Protein AF-A0A811Q0N4-F1 (afdb_monomer)

Secondary structure (DSSP, 8-state):
---------PPP-S--------SS-EEEEEE-TTSS-EEEEETTSEEEEEETTTTEEEEEEE-SSSS--EEEEEE-TTSSEEEEEETTSEEEEEETTT--EEEEEE--SS-EEEEEE-SSSS-EEEEETTS-EEEE-

Foldseek 3Di:
DDDPPDDDPDDDDDDPDDQDDAPADWQDKDAAPVNQWMWIFGPSQKIWIARPVVSDTDDIAHDPDDDWGFNEWDAALVNQWIWTWTQCQKIWIAGNPPRDTPDMDRRDNGGWNYKDHDNHDRKIWIDGPNGDIDIGD

Mean predicted aligned error: 6.05 Å

Nearest PDB structures (foldseek):
  8id8-assembly1_B  TM=9.511E-01  e=8.818E-08  Homo sapiens
  8sgl-assembly1_N  TM=9.477E-01  e=1.225E-07  Homo sapiens
  8gei-assembly1_B  TM=9.456E-01  e=1.898E-07  Homo sapiens
  8wca-assembly1_B  TM=9.442E-01  e=3.661E-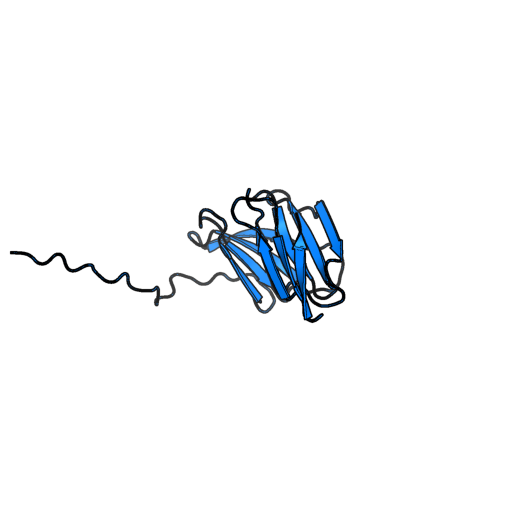07  Homo sapiens
  8itf-assembly1_B  TM=9.413E-01  e=5.086E-07  Homo sapiens

Radius of gyration: 17.21 Å; Cα contacts (8 Å, |Δi|>4): 320; chains: 1; bounding box: 32×48×51 Å

Solvent-accessible surface area (backbone atoms only — not comparable to full-atom values): 7944 Å² total; per-residue (Å²): 140,77,85,84,72,78,76,76,82,79,75,92,85,71,86,90,78,85,83,84,81,71,87,36,60,74,58,35,75,35,65,45,97,85,61,65,33,32,42,35,18,12,63,61,40,36,35,40,35,29,28,74,90,80,59,43,80,72,48,73,39,65,68,92,64,86,88,50,38,27,41,20,48,44,52,43,56,80,62,57,30,38,37,39,24,19,48,75,5,32,39,39,31,24,37,58,87,84,36,50,77,78,48,70,50,77,78,45,92,26,30,26,56,42,56,47,54,35,72,86,46,85,33,36,40,40,32,32,78,70,77,47,75,49,80,47,112

Organism: NCBI:txid422564

Sequence (137 aa):
MTSSGTAAQQLPRTEARSLSGHEGAVLAVRFNRDGNYCLSCGKDRTLLLWNPHTGAHVKTYKSHARESFKMDSCLTNDDAFVVGGSEDGYIFFWELVDAPVVARFRAHSSVVTSISYHPTKACMLTSSVDGSIRVWT

Structure (mmCIF, N/CA/C/O backbone):
data_AF-A0A811Q0N4-F1
#
_entry.id   AF-A0A811Q0N4-F1
#
loop_
_atom_site.group_PDB
_atom_site.id
_atom_site.type_symbol
_atom_site.label_atom_id
_atom_site.label_alt_id
_atom_site.label_comp_id
_atom_site.label_asym_id
_atom_site.label_entity_id
_atom_site.label_seq_id
_atom_site.pdbx_PDB_ins_code
_atom_site.Cartn_x
_atom_site.Cartn_y
_atom_site.Cartn_z
_atom_site.occupancy
_atom_site.B_iso_or_equiv
_atom_site.auth_seq_id
_atom_site.auth_comp_id
_atom_site.auth_asym_id
_atom_site.auth_atom_id
_atom_site.pdbx_PDB_model_num
ATOM 1 N N . MET A 1 1 ? -14.919 35.498 35.722 1.00 43.72 1 MET A N 1
ATOM 2 C CA . MET A 1 1 ? -15.362 34.085 35.732 1.00 43.72 1 MET A CA 1
ATOM 3 C C . MET A 1 1 ? -15.759 33.765 34.301 1.00 43.72 1 MET A C 1
ATOM 5 O O . MET A 1 1 ? -16.611 34.468 33.795 1.00 43.72 1 MET A O 1
ATOM 9 N N . THR A 1 2 ? -15.147 32.886 33.523 1.00 42.97 2 THR A N 1
ATOM 10 C CA . THR A 1 2 ? -14.106 31.866 33.696 1.00 42.97 2 THR A CA 1
ATOM 11 C C . THR A 1 2 ? -13.369 31.791 32.358 1.00 42.97 2 THR A C 1
ATOM 13 O O . THR A 1 2 ? -13.999 31.818 31.305 1.00 42.97 2 THR A O 1
ATOM 16 N N . SER A 1 3 ? -12.043 31.731 32.407 1.00 45.34 3 SER A N 1
ATOM 17 C CA . SER A 1 3 ? -11.160 31.560 31.256 1.00 45.34 3 SER A CA 1
ATOM 18 C C . SER A 1 3 ? -11.424 30.219 30.570 1.00 45.34 3 SER A C 1
ATOM 20 O O . SER A 1 3 ? -11.129 29.167 31.140 1.00 45.34 3 SER A O 1
ATOM 22 N N . SER A 1 4 ? -11.949 30.248 29.346 1.00 52.31 4 SER A N 1
ATOM 23 C CA . SER A 1 4 ? -11.986 29.095 28.446 1.00 52.31 4 SER A CA 1
ATOM 24 C C . SER A 1 4 ? -10.569 28.826 27.932 1.00 52.31 4 SER A C 1
ATOM 26 O O . SER A 1 4 ? -10.178 29.287 26.861 1.00 52.31 4 SER A O 1
ATOM 28 N N . GLY A 1 5 ? -9.769 28.142 28.748 1.00 52.25 5 GLY A N 1
ATOM 29 C CA . GLY A 1 5 ? -8.480 27.612 28.327 1.00 52.25 5 GLY A CA 1
ATOM 30 C C . GLY A 1 5 ? -8.709 26.495 27.319 1.00 52.25 5 GLY A C 1
ATOM 31 O O . GLY A 1 5 ? -9.250 25.446 27.662 1.00 52.25 5 GLY A O 1
ATOM 32 N N . THR A 1 6 ? -8.321 26.727 26.071 1.00 59.50 6 THR A N 1
ATOM 33 C CA . THR A 1 6 ? -8.234 25.711 25.025 1.00 59.50 6 THR A CA 1
ATOM 34 C C . THR A 1 6 ? -7.269 24.634 25.513 1.00 59.50 6 THR A C 1
ATOM 36 O O . THR A 1 6 ? -6.061 24.863 25.578 1.00 59.50 6 THR A O 1
ATOM 39 N N . ALA A 1 7 ? -7.785 23.476 25.927 1.00 62.16 7 ALA A N 1
ATOM 40 C CA . ALA A 1 7 ? -6.939 22.340 26.259 1.00 62.16 7 ALA A CA 1
ATOM 41 C C . ALA A 1 7 ? -6.131 21.984 25.005 1.00 62.16 7 ALA A C 1
ATOM 43 O O . ALA A 1 7 ? -6.705 21.627 23.975 1.00 62.16 7 ALA A O 1
ATOM 44 N N . ALA A 1 8 ? -4.808 22.141 25.069 1.00 71.00 8 ALA A N 1
ATOM 45 C CA . ALA A 1 8 ? -3.928 21.712 23.996 1.00 71.00 8 ALA A CA 1
ATOM 46 C C . ALA A 1 8 ? -4.157 20.213 23.776 1.00 71.00 8 ALA A C 1
ATOM 48 O O . ALA A 1 8 ? -3.981 19.414 24.699 1.00 71.00 8 ALA A O 1
ATOM 49 N N . GLN A 1 9 ? -4.596 19.843 22.574 1.00 74.56 9 GLN A N 1
ATOM 50 C CA . GLN A 1 9 ? -4.824 18.453 22.212 1.00 74.56 9 GLN A CA 1
ATOM 51 C C . GLN A 1 9 ? -3.515 17.679 22.413 1.00 74.56 9 GLN A C 1
ATOM 53 O O . GLN A 1 9 ? -2.503 17.960 21.769 1.00 74.56 9 GLN A O 1
ATOM 58 N N . GLN A 1 10 ? -3.511 16.747 23.364 1.00 81.56 10 GLN A N 1
ATOM 59 C CA . GLN A 1 10 ? -2.336 15.933 23.648 1.00 81.56 10 GLN A CA 1
ATOM 60 C C . GLN A 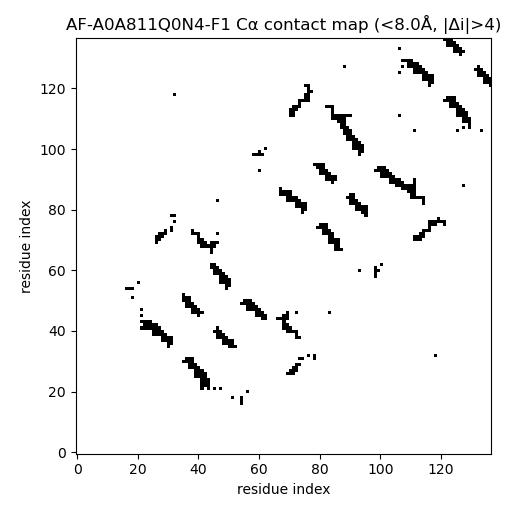1 10 ? -2.072 14.980 22.479 1.00 81.56 10 GLN A C 1
ATOM 62 O O . GLN A 1 10 ? -2.970 14.278 22.019 1.00 81.56 10 GLN A O 1
ATOM 67 N N . LEU A 1 11 ? -0.822 14.953 22.012 1.00 91.00 11 LEU A N 1
ATOM 68 C CA . LEU A 1 11 ? -0.366 13.990 21.011 1.00 91.00 11 LEU A CA 1
ATOM 69 C C . LEU A 1 11 ? -0.371 12.571 21.607 1.00 91.00 11 LEU A C 1
ATOM 71 O O . LEU A 1 11 ? -0.046 12.420 22.790 1.00 91.00 11 LEU A O 1
ATOM 75 N N . PRO A 1 12 ? -0.685 11.531 20.813 1.00 89.50 12 PRO A N 1
ATOM 76 C CA . PRO A 1 12 ? -0.662 10.157 21.297 1.00 89.50 12 PRO A CA 1
ATOM 77 C C . PRO A 1 12 ? 0.760 9.768 21.733 1.00 89.50 12 PRO A C 1
ATOM 79 O O . PRO A 1 12 ? 1.720 9.957 20.988 1.00 89.50 12 PRO A O 1
ATOM 82 N N . ARG A 1 13 ? 0.898 9.250 22.960 1.00 92.75 13 ARG A N 1
ATOM 83 C CA . ARG A 1 13 ? 2.180 8.798 23.547 1.00 92.75 13 ARG A CA 1
ATOM 84 C C . ARG A 1 13 ? 2.107 7.423 24.212 1.00 92.75 13 ARG A C 1
ATOM 86 O O . ARG A 1 13 ? 3.123 6.928 24.686 1.00 92.75 13 ARG A O 1
ATOM 93 N N . THR A 1 14 ? 0.920 6.825 24.247 1.00 94.12 14 THR A N 1
ATOM 94 C CA . THR A 1 14 ? 0.678 5.518 24.859 1.00 94.12 14 THR A CA 1
ATOM 95 C C . THR A 1 14 ? 0.354 4.516 23.765 1.00 94.12 14 THR A C 1
ATOM 97 O O . THR A 1 14 ? -0.479 4.792 22.900 1.00 94.12 14 THR A O 1
ATOM 100 N N . GLU A 1 15 ? 1.000 3.355 23.804 1.00 93.75 15 GLU A N 1
ATOM 101 C CA . GLU A 1 15 ? 0.657 2.239 22.930 1.00 93.75 15 GLU A CA 1
ATOM 102 C C . GLU A 1 15 ? -0.700 1.660 23.347 1.00 93.75 15 GLU A C 1
ATOM 104 O O . GLU A 1 15 ? -0.878 1.232 24.485 1.00 93.75 15 GLU A O 1
ATOM 109 N N . ALA A 1 16 ? -1.662 1.649 22.423 1.00 93.31 16 ALA A N 1
ATOM 110 C CA . ALA A 1 16 ? -2.936 0.965 22.634 1.00 93.31 16 ALA A CA 1
ATOM 111 C C . ALA A 1 16 ? -2.859 -0.517 22.239 1.00 93.31 16 ALA A C 1
ATOM 113 O O . ALA A 1 16 ? -3.519 -1.354 22.854 1.00 93.31 16 ALA A O 1
ATOM 114 N N . ARG A 1 17 ? -2.084 -0.839 21.191 1.00 93.75 17 ARG A N 1
ATOM 115 C CA . ARG A 1 17 ? -1.878 -2.205 20.704 1.00 93.75 17 ARG A CA 1
ATOM 116 C C . ARG A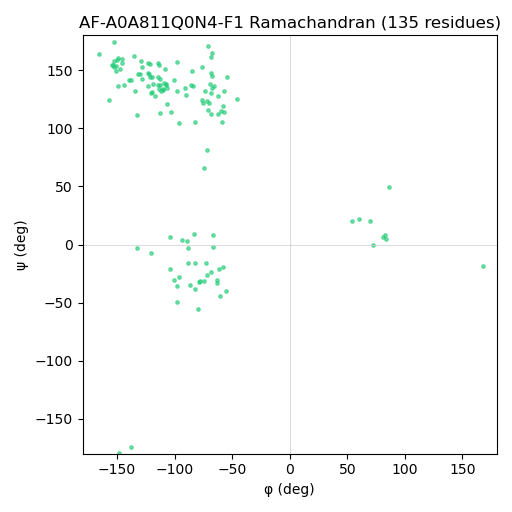 1 17 ? -0.693 -2.321 19.746 1.00 93.75 17 ARG A C 1
ATOM 118 O O . ARG A 1 17 ? -0.339 -1.346 19.085 1.00 93.75 17 ARG A O 1
ATOM 125 N N . SER A 1 18 ? -0.267 -3.564 19.537 1.00 95.25 18 SER A N 1
ATOM 126 C CA . SER A 1 18 ? 0.640 -3.976 18.466 1.00 95.25 18 SER A CA 1
ATOM 127 C C . SER A 1 18 ? -0.076 -4.882 17.452 1.00 95.25 18 SER A C 1
ATOM 129 O O . SER A 1 18 ? -0.853 -5.759 17.835 1.00 95.25 18 SER A O 1
ATOM 131 N N . LEU A 1 19 ? 0.161 -4.657 16.154 1.00 96.62 19 LEU A N 1
ATOM 132 C CA . LEU A 1 19 ? -0.353 -5.480 15.050 1.00 96.62 19 LEU A CA 1
ATOM 133 C C . LEU A 1 19 ? 0.782 -6.368 14.529 1.00 96.62 19 LEU A C 1
ATOM 135 O O . LEU A 1 19 ? 1.767 -5.863 13.995 1.00 96.62 19 LEU A O 1
ATOM 139 N N . SER A 1 20 ? 0.652 -7.683 14.698 1.00 94.75 20 SER A N 1
ATOM 140 C CA . SER A 1 20 ? 1.678 -8.665 14.320 1.00 94.75 20 SER A CA 1
ATOM 141 C C . SER A 1 20 ? 1.186 -9.543 13.172 1.00 94.75 20 SER A C 1
ATOM 143 O O . SER A 1 20 ? 0.070 -10.052 13.227 1.00 94.75 20 SER A O 1
ATOM 145 N N . GLY A 1 21 ? 2.018 -9.744 12.148 1.00 93.44 21 GLY A N 1
ATOM 146 C CA . GLY A 1 21 ? 1.703 -10.649 11.033 1.00 93.44 21 GLY A CA 1
ATOM 147 C C . GLY A 1 21 ? 2.628 -10.541 9.822 1.00 93.44 21 GLY A C 1
ATOM 148 O O . GLY A 1 21 ? 2.691 -11.479 9.037 1.00 93.44 21 GLY A O 1
ATOM 149 N N . HIS A 1 22 ? 3.382 -9.447 9.684 1.00 94.25 22 HIS A N 1
ATOM 150 C CA . HIS A 1 22 ? 4.473 -9.394 8.713 1.00 94.25 22 HIS A CA 1
ATOM 151 C C . HIS A 1 22 ? 5.627 -10.325 9.125 1.00 94.25 22 HIS A C 1
ATOM 153 O O . HIS A 1 22 ? 6.023 -10.350 10.290 1.00 94.25 22 HIS A O 1
ATOM 159 N N . GLU A 1 23 ? 6.208 -11.039 8.161 1.00 92.25 23 GLU A N 1
ATOM 160 C CA . GLU A 1 23 ? 7.382 -11.916 8.355 1.00 92.25 23 GLU A CA 1
ATOM 161 C C . GLU A 1 23 ? 8.717 -11.169 8.154 1.00 92.25 23 GLU A C 1
ATOM 163 O O . GLU A 1 23 ? 9.799 -11.752 8.209 1.00 92.25 23 GLU A O 1
ATOM 168 N N . GLY A 1 24 ? 8.658 -9.859 7.911 1.00 90.62 24 GLY A N 1
ATOM 169 C CA . GLY A 1 24 ? 9.814 -8.991 7.718 1.00 90.62 24 GLY A CA 1
ATOM 170 C C . GLY A 1 24 ? 9.552 -7.570 8.210 1.00 90.62 24 GLY A C 1
ATOM 171 O O . GLY A 1 24 ? 8.472 -7.252 8.700 1.00 90.62 24 GLY A O 1
ATOM 172 N N . ALA A 1 25 ? 10.552 -6.696 8.069 1.00 92.25 25 ALA A N 1
ATOM 173 C CA . ALA A 1 25 ? 10.423 -5.300 8.482 1.00 92.25 25 ALA A CA 1
ATOM 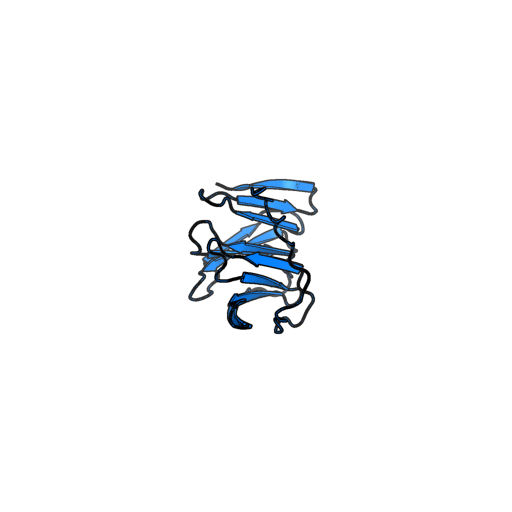174 C C . ALA A 1 25 ? 9.242 -4.611 7.779 1.00 92.25 25 ALA A C 1
ATOM 176 O O . ALA A 1 25 ? 9.125 -4.688 6.553 1.00 92.25 25 ALA A O 1
ATOM 177 N N . VAL A 1 26 ? 8.412 -3.911 8.552 1.00 94.38 26 VAL A N 1
ATOM 178 C CA . VAL A 1 26 ? 7.359 -3.034 8.029 1.00 94.38 26 VAL A CA 1
ATOM 179 C C . VAL A 1 26 ? 8.011 -1.747 7.537 1.00 94.38 26 VAL A C 1
ATOM 181 O O . VAL A 1 26 ? 8.754 -1.105 8.277 1.00 94.38 26 VAL A O 1
ATOM 184 N N . LEU A 1 27 ? 7.777 -1.402 6.275 1.00 92.75 27 LEU A N 1
ATOM 185 C CA . LEU A 1 27 ? 8.439 -0.292 5.589 1.00 92.75 27 LEU A CA 1
ATOM 186 C C . LEU A 1 27 ? 7.582 0.974 5.573 1.00 92.75 27 LEU A C 1
ATOM 188 O O . LEU A 1 27 ? 8.114 2.069 5.736 1.00 92.75 27 LEU A O 1
ATOM 192 N N . ALA A 1 28 ? 6.264 0.828 5.447 1.00 92.75 28 ALA A N 1
ATOM 193 C CA . ALA A 1 28 ? 5.322 1.935 5.532 1.00 92.75 28 ALA A CA 1
ATOM 194 C C . ALA A 1 28 ? 3.966 1.477 6.076 1.00 92.75 28 ALA A C 1
ATOM 196 O O . ALA A 1 28 ? 3.607 0.297 6.010 1.00 92.75 28 ALA A O 1
ATOM 197 N N . VAL A 1 29 ? 3.212 2.446 6.597 1.00 95.31 29 VAL A N 1
ATOM 198 C CA . VAL A 1 29 ? 1.826 2.294 7.049 1.00 95.31 29 VAL A CA 1
ATOM 199 C C . VAL A 1 29 ? 1.000 3.504 6.615 1.00 95.31 29 VAL A C 1
ATOM 201 O O . VAL A 1 29 ? 1.483 4.640 6.663 1.00 95.31 29 VAL A O 1
ATOM 204 N N . ARG A 1 30 ? -0.251 3.277 6.207 1.00 93.81 30 ARG A N 1
ATOM 205 C CA . ARG A 1 30 ? -1.214 4.324 5.827 1.00 93.81 30 ARG A CA 1
ATOM 206 C C . ARG A 1 30 ? -2.598 3.995 6.361 1.00 93.81 30 ARG A C 1
ATOM 208 O O . ARG A 1 30 ? -3.009 2.842 6.323 1.00 93.81 30 ARG A O 1
ATOM 215 N N . PHE A 1 31 ? -3.331 5.005 6.813 1.00 93.62 31 PHE A N 1
ATOM 216 C CA . PHE A 1 31 ? -4.772 4.869 7.013 1.00 93.62 31 PHE A CA 1
ATOM 217 C C . PHE A 1 31 ? -5.499 4.911 5.669 1.00 93.62 31 PHE A C 1
ATOM 219 O O . PHE A 1 31 ? -5.019 5.543 4.724 1.00 93.62 31 PHE A O 1
ATOM 226 N N . ASN A 1 32 ? -6.664 4.271 5.603 1.00 90.31 32 ASN A N 1
ATOM 227 C CA . ASN A 1 32 ? -7.638 4.602 4.573 1.00 90.31 32 ASN A CA 1
ATOM 228 C C . ASN A 1 32 ? -8.264 5.976 4.853 1.00 90.31 32 ASN A C 1
ATOM 230 O O . ASN A 1 32 ? -8.056 6.567 5.916 1.00 90.31 32 ASN A O 1
ATOM 234 N N . ARG A 1 33 ? -9.040 6.489 3.899 1.00 86.38 33 ARG A N 1
ATOM 235 C CA . ARG A 1 33 ? -9.607 7.842 3.964 1.00 86.38 33 ARG A CA 1
ATOM 236 C C . ARG A 1 33 ? -10.425 8.106 5.231 1.00 86.38 33 ARG A C 1
ATOM 238 O O . ARG A 1 33 ? -10.306 9.181 5.814 1.00 86.38 33 ARG A O 1
ATOM 245 N N . ASP A 1 34 ? -11.202 7.118 5.661 1.00 88.62 34 ASP A N 1
ATOM 246 C CA . ASP A 1 34 ? -12.077 7.232 6.833 1.00 88.62 34 ASP A CA 1
ATOM 247 C C . ASP A 1 34 ? -11.382 6.848 8.151 1.00 88.62 34 ASP A C 1
ATOM 249 O O . ASP A 1 34 ? -11.990 6.907 9.217 1.00 88.62 34 ASP A O 1
ATOM 253 N N . GLY A 1 35 ? -10.119 6.414 8.100 1.00 90.00 35 GLY A N 1
ATOM 254 C CA . GLY A 1 35 ? -9.346 5.986 9.269 1.00 90.00 35 GLY A CA 1
ATOM 255 C C . GLY A 1 35 ? -9.768 4.642 9.876 1.00 90.00 35 GLY A C 1
ATOM 256 O O . GLY A 1 35 ? -9.158 4.192 10.844 1.00 90.00 35 GLY A O 1
ATOM 257 N N . ASN A 1 36 ? -10.780 3.975 9.316 1.00 93.19 36 ASN A N 1
ATOM 258 C CA . ASN A 1 36 ? -11.320 2.704 9.810 1.00 93.19 36 ASN A CA 1
ATOM 259 C C . ASN A 1 36 ? -10.398 1.505 9.574 1.00 93.19 36 ASN A C 1
ATOM 261 O O . ASN A 1 36 ? -10.452 0.532 10.332 1.00 93.19 36 ASN A O 1
ATOM 265 N N . TYR A 1 37 ? -9.552 1.587 8.550 1.00 94.88 37 TYR A N 1
ATOM 266 C CA . TYR A 1 37 ? -8.584 0.564 8.183 1.00 94.88 37 TYR A CA 1
ATOM 267 C C . TYR A 1 37 ? -7.195 1.171 8.021 1.00 94.88 37 TYR A C 1
ATOM 269 O O . TYR A 1 37 ? -7.040 2.364 7.751 1.00 94.88 37 TYR A O 1
ATOM 277 N N . CYS A 1 38 ? -6.170 0.334 8.144 1.00 95.19 38 CYS A N 1
ATOM 278 C CA . CYS A 1 38 ? -4.820 0.702 7.752 1.00 95.19 38 CYS A CA 1
ATOM 279 C C . CYS A 1 38 ? -4.181 -0.362 6.862 1.00 95.19 38 CYS A C 1
ATOM 281 O O . CYS A 1 38 ? -4.436 -1.558 6.999 1.00 95.19 38 CYS A O 1
ATOM 283 N N . LEU A 1 39 ? -3.353 0.102 5.936 1.00 95.81 39 LEU A N 1
ATOM 284 C CA . LEU A 1 39 ? -2.548 -0.706 5.039 1.00 95.81 39 LEU A CA 1
ATOM 285 C C . LEU A 1 39 ? -1.091 -0.633 5.494 1.00 95.81 39 LEU A C 1
ATOM 287 O O . LEU A 1 39 ? -0.588 0.454 5.785 1.00 95.81 39 LEU A O 1
ATOM 291 N N . SER A 1 40 ? -0.412 -1.773 5.539 1.00 95.19 40 SER A N 1
ATOM 292 C CA . SER A 1 40 ? 1.023 -1.863 5.802 1.00 95.19 40 SER A CA 1
ATOM 293 C C . SER A 1 40 ? 1.740 -2.585 4.668 1.00 95.19 40 SER A C 1
ATOM 295 O O . SER A 1 40 ? 1.179 -3.500 4.063 1.00 95.19 40 SER A O 1
ATOM 297 N N . CYS A 1 41 ? 2.987 -2.199 4.393 1.00 92.94 41 CYS A N 1
ATOM 298 C CA . CYS A 1 41 ? 3.848 -2.878 3.425 1.00 92.94 41 CYS A CA 1
ATOM 299 C C . CYS A 1 41 ? 5.112 -3.427 4.089 1.00 92.94 41 CYS A C 1
ATOM 301 O O . CYS A 1 41 ? 5.715 -2.766 4.937 1.00 92.94 41 CYS A O 1
ATOM 303 N N . GLY A 1 42 ? 5.512 -4.644 3.712 1.00 89.75 42 GLY A N 1
ATOM 304 C CA . GLY A 1 42 ? 6.603 -5.363 4.367 1.00 89.75 42 GLY A CA 1
ATOM 305 C C . GLY A 1 42 ? 7.746 -5.785 3.444 1.00 89.75 42 GLY A C 1
ATOM 306 O O . GLY A 1 42 ? 7.573 -6.054 2.249 1.00 89.75 42 GLY A O 1
ATOM 307 N N . LYS A 1 43 ? 8.926 -5.977 4.049 1.00 88.38 43 LYS A N 1
ATOM 308 C CA . LYS A 1 43 ? 10.044 -6.761 3.489 1.00 88.38 43 LYS A CA 1
ATOM 309 C C . LYS A 1 43 ? 9.733 -8.259 3.369 1.00 88.38 43 LYS A C 1
ATOM 311 O O . LYS A 1 43 ? 10.611 -9.035 3.038 1.00 88.38 43 LYS A O 1
ATOM 316 N N . ASP A 1 44 ? 8.507 -8.698 3.606 1.00 88.44 44 ASP A N 1
ATOM 317 C CA . ASP A 1 44 ? 8.040 -10.045 3.259 1.00 88.44 44 ASP A CA 1
ATOM 318 C C . ASP A 1 44 ? 7.362 -10.097 1.875 1.00 88.44 44 ASP A C 1
ATOM 320 O O . ASP A 1 44 ? 6.910 -11.157 1.437 1.00 88.44 44 ASP A O 1
ATOM 324 N N . ARG A 1 45 ? 7.360 -8.967 1.146 1.00 87.50 45 ARG A N 1
ATOM 325 C CA . ARG A 1 45 ? 6.744 -8.785 -0.186 1.00 87.50 45 ARG A CA 1
ATOM 326 C C . ARG A 1 45 ? 5.218 -8.818 -0.154 1.00 87.50 45 ARG A C 1
ATOM 328 O O . ARG A 1 45 ? 4.593 -9.051 -1.190 1.00 87.50 45 ARG A O 1
ATOM 335 N N . THR A 1 46 ? 4.621 -8.584 1.007 1.00 91.12 46 THR A N 1
ATOM 336 C CA . THR A 1 46 ? 3.170 -8.520 1.157 1.00 91.12 46 THR A CA 1
ATOM 337 C C . THR A 1 46 ? 2.713 -7.118 1.530 1.00 91.12 46 THR A C 1
ATOM 339 O O . THR A 1 46 ? 3.460 -6.326 2.114 1.00 91.12 46 THR A O 1
ATOM 342 N N . LEU A 1 47 ? 1.466 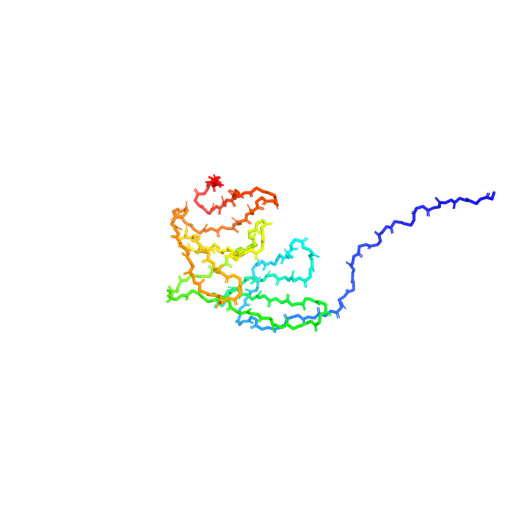-6.822 1.174 1.00 94.44 47 LEU A N 1
ATOM 343 C CA . LEU A 1 47 ? 0.701 -5.742 1.784 1.00 94.44 47 LEU A CA 1
ATOM 344 C C . LEU A 1 47 ? -0.365 -6.374 2.674 1.00 94.44 47 LEU A C 1
ATOM 346 O O . LEU A 1 47 ? -1.005 -7.347 2.265 1.00 94.44 47 LEU A O 1
ATOM 350 N N . LEU A 1 48 ? -0.568 -5.834 3.869 1.00 95.81 48 LEU A N 1
ATOM 351 C CA . LEU A 1 48 ? -1.575 -6.317 4.809 1.00 95.81 48 LEU A CA 1
ATOM 352 C C . LEU A 1 48 ? -2.569 -5.197 5.111 1.00 95.81 48 LEU A C 1
ATOM 354 O O . LEU A 1 48 ? -2.173 -4.068 5.389 1.00 95.81 48 LEU A O 1
ATOM 358 N N . LEU A 1 49 ? -3.861 -5.516 5.029 1.00 96.94 49 LEU A N 1
ATOM 359 C CA . LEU A 1 49 ? -4.953 -4.642 5.453 1.00 96.94 49 LEU A CA 1
ATOM 360 C C . LEU A 1 49 ? -5.394 -5.047 6.854 1.00 96.94 49 LEU A C 1
ATOM 362 O O . LEU A 1 49 ? -5.662 -6.224 7.108 1.00 96.94 49 LEU A O 1
ATOM 366 N N . TRP A 1 50 ? -5.533 -4.065 7.732 1.00 97.31 50 TRP A N 1
ATOM 367 C CA . TRP A 1 50 ? -5.896 -4.253 9.128 1.00 97.31 50 TRP A CA 1
ATOM 368 C C . TRP A 1 50 ? -7.066 -3.370 9.509 1.00 97.31 50 TRP A C 1
ATOM 370 O O . TRP A 1 50 ? -7.224 -2.263 8.995 1.00 97.31 50 TRP A O 1
ATOM 380 N N . ASN A 1 51 ? -7.820 -3.818 10.502 1.00 96.38 51 ASN A N 1
ATOM 381 C CA . ASN A 1 51 ? -8.654 -2.940 11.302 1.00 96.38 51 ASN A CA 1
ATOM 382 C C . ASN A 1 51 ? -7.871 -2.576 12.584 1.00 96.38 51 ASN A C 1
ATOM 384 O O . ASN A 1 51 ? -7.760 -3.415 13.483 1.00 96.38 51 ASN A O 1
ATOM 388 N N . PRO A 1 52 ? -7.320 -1.353 12.709 1.00 95.19 52 PRO A N 1
ATOM 389 C CA . PRO A 1 52 ? -6.491 -0.972 13.856 1.00 95.19 52 PRO A CA 1
ATOM 390 C C . PRO A 1 52 ? -7.287 -0.877 15.170 1.00 95.19 52 PRO A C 1
ATOM 392 O O . PRO A 1 52 ? -6.731 -1.068 16.252 1.00 95.19 52 PRO A O 1
ATOM 395 N N . HIS A 1 53 ? -8.601 -0.655 15.102 1.00 93.44 53 HIS A N 1
ATOM 396 C CA . HIS A 1 53 ? -9.480 -0.546 16.272 1.00 93.44 53 HIS A CA 1
ATOM 397 C C . HIS A 1 53 ? -9.764 -1.896 16.935 1.00 93.44 53 HIS A C 1
ATOM 399 O O . HIS A 1 53 ? -9.896 -1.982 18.155 1.00 93.44 53 HIS A O 1
ATOM 405 N N . THR A 1 54 ? -9.789 -2.973 16.151 1.00 95.00 54 THR A N 1
ATOM 406 C CA . THR A 1 54 ? -10.009 -4.347 16.639 1.00 95.00 54 THR A CA 1
ATOM 407 C C . THR A 1 54 ? -8.730 -5.175 16.686 1.00 95.00 54 THR A C 1
ATOM 409 O O . THR A 1 54 ? -8.650 -6.122 17.462 1.00 95.00 54 THR A O 1
ATOM 412 N N . GLY A 1 55 ? -7.704 -4.782 15.928 1.00 94.19 55 GLY A N 1
ATOM 413 C CA . GLY A 1 55 ? -6.454 -5.521 15.769 1.00 94.19 55 GLY A CA 1
ATOM 414 C C . GLY A 1 55 ? -6.552 -6.655 14.757 1.00 94.19 55 GLY A C 1
ATOM 415 O O . GLY A 1 55 ? -5.616 -7.439 14.630 1.00 94.19 55 GLY A O 1
ATOM 416 N N . ALA A 1 56 ? -7.682 -6.759 14.057 1.00 95.75 56 ALA A N 1
ATOM 417 C CA . ALA A 1 56 ? -7.927 -7.826 13.111 1.00 95.75 56 ALA A CA 1
ATOM 418 C C . ALA A 1 56 ? -7.114 -7.623 11.830 1.00 95.75 56 ALA A C 1
ATOM 420 O O . ALA A 1 56 ? -7.128 -6.548 11.220 1.00 95.75 56 ALA A O 1
ATOM 421 N N . HIS A 1 57 ? -6.456 -8.695 11.399 1.00 96.44 57 HIS A N 1
ATOM 422 C CA . HIS A 1 57 ? -5.979 -8.839 10.031 1.00 96.44 57 HIS A CA 1
ATOM 423 C C . HIS A 1 57 ? -7.185 -9.082 9.119 1.00 96.44 57 HIS A C 1
ATOM 425 O O . HIS A 1 57 ? -7.958 -10.009 9.345 1.00 96.44 57 HIS A O 1
ATOM 431 N N . VAL A 1 58 ? -7.360 -8.230 8.110 1.00 96.00 58 VAL A N 1
ATOM 432 C CA . VAL A 1 58 ? -8.499 -8.273 7.183 1.00 96.00 58 VAL A CA 1
ATOM 433 C C . VAL A 1 58 ? -8.131 -8.993 5.888 1.00 96.00 58 VAL A C 1
ATOM 435 O O . VAL A 1 58 ? -8.865 -9.866 5.432 1.00 96.00 58 VAL A O 1
ATOM 438 N N . LYS A 1 59 ? -7.004 -8.622 5.267 1.00 95.75 59 LYS A N 1
ATOM 439 C CA . LYS A 1 59 ? -6.615 -9.150 3.951 1.00 95.75 59 LYS A CA 1
ATOM 440 C C . LYS A 1 59 ? -5.104 -9.106 3.742 1.00 95.75 59 LYS A C 1
ATOM 442 O O . LYS A 1 59 ? -4.408 -8.273 4.319 1.00 95.75 59 LYS A O 1
ATOM 447 N N . THR A 1 60 ? -4.601 -9.993 2.888 1.00 94.50 60 THR A N 1
ATOM 448 C CA . THR A 1 60 ? -3.217 -9.994 2.399 1.00 94.50 60 THR A CA 1
ATOM 449 C C . THR A 1 60 ? -3.202 -9.855 0.886 1.00 94.50 60 THR A C 1
ATOM 451 O O . THR A 1 60 ? -3.848 -10.639 0.194 1.00 94.50 60 THR A O 1
ATOM 454 N N . TYR A 1 61 ? -2.395 -8.929 0.377 1.00 93.12 61 TYR A N 1
ATOM 455 C CA . TYR A 1 61 ? -2.131 -8.762 -1.048 1.00 93.12 61 TYR A CA 1
ATOM 456 C C . TYR A 1 61 ? -0.727 -9.274 -1.349 1.00 93.12 61 TYR A C 1
ATOM 458 O O . TYR A 1 61 ? 0.264 -8.808 -0.777 1.00 93.12 61 TYR A O 1
ATOM 466 N N . LYS A 1 62 ? -0.647 -10.262 -2.241 1.00 87.75 62 LYS A N 1
ATOM 467 C CA . LYS A 1 62 ? 0.611 -10.849 -2.715 1.00 87.75 62 LYS A CA 1
ATOM 468 C C . LYS A 1 62 ? 0.777 -10.529 -4.197 1.00 87.75 62 LYS A C 1
ATOM 470 O O . LYS A 1 62 ? -0.198 -10.511 -4.946 1.00 87.75 62 LYS A O 1
ATOM 475 N N . SER A 1 63 ? 2.008 -10.295 -4.644 1.00 71.75 63 SER A N 1
ATOM 476 C CA . SER A 1 63 ? 2.312 -10.313 -6.077 1.00 71.75 63 SER A CA 1
ATOM 477 C C . SER A 1 63 ? 2.618 -11.742 -6.524 1.00 71.75 63 SER A C 1
ATOM 479 O O . SER A 1 63 ? 3.364 -12.456 -5.860 1.00 71.75 63 SER A O 1
ATOM 481 N N . HIS A 1 64 ? 2.087 -12.153 -7.678 1.00 59.66 64 HIS A N 1
ATOM 482 C CA . HIS A 1 64 ? 2.356 -13.476 -8.263 1.00 59.66 64 HIS A CA 1
ATOM 483 C C . HIS A 1 64 ? 3.770 -13.617 -8.854 1.00 59.66 64 HIS A C 1
ATOM 485 O O . HIS A 1 64 ? 4.230 -14.731 -9.091 1.00 59.66 64 HIS A O 1
ATOM 491 N N . ALA A 1 65 ? 4.475 -12.507 -9.086 1.00 52.91 65 ALA A N 1
ATOM 492 C CA . ALA A 1 65 ? 5.856 -12.522 -9.548 1.00 52.91 65 ALA A CA 1
ATOM 493 C C . ALA A 1 65 ? 6.809 -12.539 -8.346 1.00 52.91 65 ALA A C 1
ATOM 495 O O . ALA A 1 65 ? 6.679 -11.724 -7.427 1.00 52.91 65 ALA A O 1
ATOM 496 N N . ARG A 1 66 ? 7.750 -13.488 -8.356 1.00 53.47 66 ARG A N 1
ATOM 497 C CA . ARG A 1 66 ? 8.880 -13.534 -7.427 1.00 53.47 66 ARG A CA 1
ATOM 498 C C . ARG A 1 66 ? 9.649 -12.198 -7.480 1.00 53.47 66 ARG A C 1
ATOM 500 O O . ARG A 1 66 ? 9.784 -11.618 -8.548 1.00 53.47 66 ARG A O 1
ATOM 507 N N . GLU A 1 67 ? 10.160 -11.775 -6.319 1.00 59.59 67 GLU A N 1
ATOM 508 C CA . GLU A 1 67 ? 11.361 -10.922 -6.170 1.00 59.59 67 GLU A CA 1
ATOM 509 C C . GLU A 1 67 ? 11.245 -9.388 -6.237 1.00 59.59 67 GLU A C 1
ATOM 511 O O . GLU A 1 67 ? 12.081 -8.740 -6.850 1.00 59.59 67 GLU A O 1
ATOM 516 N N . SER A 1 68 ? 10.318 -8.755 -5.508 1.00 63.56 68 SER A N 1
ATOM 517 C CA . SER A 1 68 ? 10.553 -7.357 -5.083 1.00 63.56 68 SER A CA 1
ATOM 518 C C . SER A 1 68 ? 9.745 -6.962 -3.849 1.00 63.56 68 SER A C 1
ATOM 520 O O . SER A 1 68 ? 8.510 -7.057 -3.843 1.00 63.56 68 SER A O 1
ATOM 522 N N . PHE A 1 69 ? 10.438 -6.490 -2.810 1.00 66.56 69 PHE A N 1
ATOM 523 C CA . PHE A 1 69 ? 9.818 -5.928 -1.606 1.00 66.56 69 PHE A CA 1
ATOM 524 C C . PHE A 1 69 ? 9.125 -4.595 -1.921 1.00 66.56 69 PHE A C 1
ATOM 526 O O . PHE A 1 69 ? 9.371 -3.992 -2.969 1.00 66.56 69 PHE A O 1
ATOM 533 N N . LYS A 1 70 ? 8.205 -4.166 -1.050 1.00 71.31 70 LYS A N 1
ATOM 534 C CA . LYS A 1 70 ? 7.365 -2.985 -1.286 1.00 71.31 70 LYS A CA 1
ATOM 535 C C . LYS A 1 70 ? 7.719 -1.874 -0.304 1.00 71.31 70 LYS A C 1
ATOM 537 O O . LYS A 1 70 ? 7.518 -2.042 0.895 1.00 71.31 70 LYS A O 1
ATOM 542 N N . MET A 1 71 ? 8.266 -0.770 -0.812 1.00 79.69 71 MET A N 1
ATOM 543 C CA . MET A 1 71 ? 8.765 0.337 0.021 1.00 79.69 71 MET A CA 1
ATOM 544 C C . MET A 1 71 ? 7.656 1.248 0.539 1.00 79.69 71 MET A C 1
ATOM 546 O O . MET A 1 71 ? 7.775 1.780 1.636 1.00 79.69 71 MET A O 1
ATOM 550 N N . ASP A 1 72 ? 6.586 1.409 -0.237 1.00 85.62 72 ASP A N 1
ATOM 551 C CA . ASP A 1 72 ? 5.422 2.201 0.144 1.00 85.62 72 ASP A CA 1
ATOM 552 C C . ASP A 1 72 ? 4.161 1.613 -0.496 1.00 85.62 72 ASP A C 1
ATOM 554 O O . ASP A 1 72 ? 4.221 0.847 -1.472 1.00 85.62 72 ASP A O 1
ATOM 558 N N . SER A 1 73 ? 3.016 1.974 0.070 1.00 89.62 73 SER A N 1
ATOM 559 C CA . SER A 1 73 ? 1.702 1.569 -0.418 1.00 89.62 73 SER A CA 1
ATOM 560 C C . SER A 1 73 ? 0.640 2.585 -0.026 1.00 89.62 73 SER A C 1
ATOM 562 O O . SER A 1 73 ? 0.792 3.293 0.968 1.00 89.62 73 SER A O 1
ATOM 564 N N . CYS A 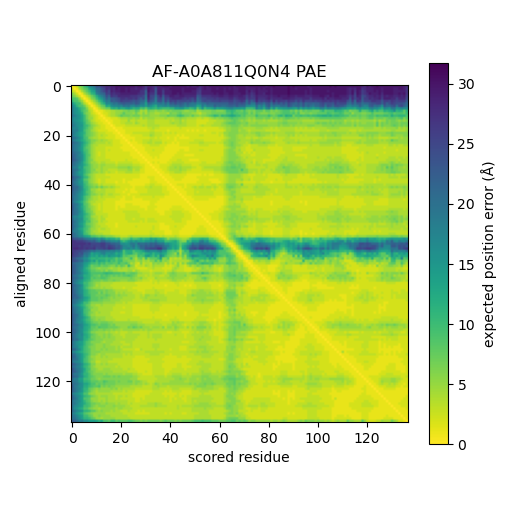1 74 ? -0.444 2.654 -0.789 1.00 90.00 74 CYS A N 1
ATOM 565 C CA . CYS A 1 74 ? -1.590 3.505 -0.484 1.00 90.00 74 CYS A CA 1
ATOM 566 C C . CYS A 1 74 ? -2.877 2.928 -1.083 1.00 90.00 74 CYS A C 1
ATOM 568 O O . CYS A 1 74 ? -2.839 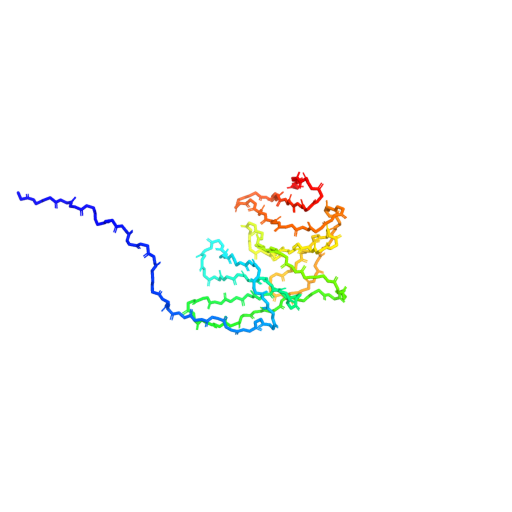1.944 -1.821 1.00 90.00 74 CYS A O 1
ATOM 570 N N . LEU A 1 75 ? -4.012 3.549 -0.770 1.00 91.62 75 LEU A N 1
ATOM 571 C CA . LEU A 1 75 ? -5.290 3.294 -1.435 1.00 91.62 75 LEU A CA 1
ATOM 572 C C . LEU A 1 75 ? -5.555 4.356 -2.506 1.00 91.62 75 LEU A C 1
ATOM 574 O O . LEU A 1 75 ? -4.999 5.457 -2.445 1.00 91.62 75 LEU A O 1
ATOM 578 N N . THR A 1 76 ? -6.389 4.017 -3.486 1.00 91.06 76 THR A N 1
ATOM 579 C CA . THR A 1 76 ? -6.975 4.997 -4.407 1.00 91.06 76 THR A CA 1
ATOM 580 C C . THR A 1 76 ? -7.956 5.915 -3.678 1.00 91.06 76 THR A C 1
ATOM 582 O O . THR A 1 76 ? -8.379 5.648 -2.557 1.00 91.06 76 THR A O 1
ATOM 585 N N . ASN A 1 77 ? -8.316 7.035 -4.304 1.00 87.31 77 ASN A N 1
ATOM 586 C CA . ASN A 1 77 ? -9.197 8.052 -3.716 1.00 87.31 77 ASN A CA 1
ATOM 587 C C . ASN A 1 77 ? -10.611 7.554 -3.368 1.00 87.31 77 ASN A C 1
ATOM 589 O O . ASN A 1 77 ? -11.293 8.192 -2.564 1.00 87.31 77 ASN A O 1
ATOM 593 N N . ASP A 1 78 ? -11.041 6.465 -3.995 1.00 89.00 78 ASP A N 1
ATOM 594 C CA . ASP A 1 78 ? -12.326 5.792 -3.820 1.00 89.00 78 ASP A CA 1
ATOM 595 C C . ASP A 1 78 ? -12.231 4.499 -2.990 1.00 89.00 78 ASP A C 1
ATOM 597 O O . ASP A 1 78 ? -13.220 3.778 -2.884 1.00 89.00 78 ASP A O 1
ATOM 601 N N . ASP A 1 79 ? -11.059 4.193 -2.417 1.00 89.19 79 ASP A N 1
ATOM 602 C CA . ASP A 1 79 ? -10.764 2.943 -1.706 1.00 89.19 79 ASP A CA 1
ATOM 603 C C . ASP A 1 79 ? -11.055 1.667 -2.544 1.00 89.19 79 ASP A C 1
ATOM 605 O O . ASP A 1 79 ? -11.172 0.574 -1.996 1.00 89.19 79 ASP A O 1
ATOM 609 N N . ALA A 1 80 ? -11.131 1.752 -3.879 1.00 91.12 80 ALA A N 1
ATOM 610 C CA . ALA A 1 80 ? -11.388 0.586 -4.733 1.00 91.12 80 ALA A CA 1
ATOM 611 C C . ALA A 1 80 ? -10.142 -0.291 -4.939 1.00 91.12 80 ALA A C 1
ATOM 613 O O . ALA A 1 80 ? -10.245 -1.517 -5.076 1.00 91.12 80 ALA A O 1
ATOM 614 N N . PHE A 1 81 ? -8.954 0.322 -4.940 1.00 95.19 81 PHE A N 1
ATOM 615 C CA . PHE A 1 81 ? -7.702 -0.371 -5.221 1.00 95.19 81 PHE A CA 1
ATOM 616 C C . PHE A 1 81 ? -6.612 -0.066 -4.200 1.00 95.19 81 PHE A C 1
ATOM 618 O O . PHE A 1 81 ? -6.456 1.050 -3.703 1.00 95.19 81 PHE A O 1
ATOM 625 N N . VAL A 1 82 ? -5.786 -1.078 -3.960 1.00 95.44 82 VAL A N 1
ATOM 626 C CA . VAL A 1 82 ? -4.507 -0.967 -3.267 1.00 95.44 82 VAL A CA 1
ATOM 627 C C . VAL A 1 82 ? -3.410 -0.718 -4.291 1.00 95.44 82 VAL A C 1
ATOM 629 O O . VAL A 1 82 ? -3.334 -1.414 -5.301 1.00 95.44 82 VAL A O 1
ATOM 632 N N . VAL A 1 83 ? -2.523 0.229 -4.002 1.00 94.94 83 VAL A N 1
ATOM 633 C CA . VAL A 1 83 ? -1.356 0.562 -4.820 1.00 94.94 83 VAL A CA 1
ATOM 634 C C . VAL A 1 83 ? -0.080 0.226 -4.059 1.00 94.94 83 VAL A C 1
ATOM 636 O O . VAL A 1 83 ? 0.040 0.523 -2.871 1.00 94.94 83 VAL A O 1
ATOM 639 N N . GLY A 1 84 ? 0.896 -0.369 -4.741 1.00 92.69 84 GLY A N 1
ATOM 640 C CA . GLY A 1 84 ? 2.183 -0.729 -4.146 1.00 92.69 84 GLY A CA 1
ATOM 641 C C . GLY A 1 84 ? 3.346 -0.556 -5.112 1.00 92.69 84 GLY A C 1
ATOM 642 O O . GLY A 1 84 ? 3.256 -0.924 -6.286 1.00 92.69 84 GLY A O 1
ATOM 643 N N . GLY A 1 85 ? 4.446 -0.007 -4.596 1.00 91.94 85 GLY A N 1
ATOM 644 C CA . GLY A 1 85 ? 5.666 0.284 -5.351 1.00 91.94 85 GLY A CA 1
ATOM 645 C C . GLY A 1 85 ? 6.733 -0.767 -5.135 1.00 91.94 85 GLY A C 1
ATOM 646 O O . GLY A 1 85 ? 6.884 -1.277 -4.030 1.00 91.94 85 GLY A O 1
ATOM 647 N N . SER A 1 86 ? 7.455 -1.105 -6.195 1.00 88.31 86 SER A N 1
ATOM 648 C CA . SER A 1 86 ? 8.358 -2.250 -6.254 1.00 88.31 86 SER A CA 1
ATOM 649 C C . SER A 1 86 ? 9.828 -1.840 -6.401 1.00 88.31 86 SER A C 1
ATOM 651 O O . SER A 1 86 ? 10.141 -0.757 -6.901 1.00 88.31 86 SER A O 1
ATOM 653 N N . GLU A 1 87 ? 10.738 -2.721 -5.985 1.00 89.12 87 GLU A N 1
ATOM 654 C CA . GLU A 1 87 ? 12.193 -2.543 -6.102 1.00 89.12 87 GLU A CA 1
ATOM 655 C C . GLU A 1 87 ? 12.671 -2.466 -7.563 1.00 89.12 87 GLU A C 1
ATOM 657 O O . GLU A 1 87 ? 13.591 -1.724 -7.891 1.00 89.12 87 GLU A O 1
ATOM 662 N N . ASP A 1 88 ? 11.981 -3.146 -8.472 1.00 89.19 88 ASP A N 1
ATOM 663 C CA . ASP A 1 88 ? 12.235 -3.131 -9.917 1.00 89.19 88 ASP A CA 1
ATOM 664 C C . ASP A 1 88 ? 11.597 -1.939 -10.667 1.00 89.19 88 ASP A C 1
ATOM 666 O O . ASP A 1 88 ? 11.596 -1.893 -11.903 1.00 89.19 88 ASP A O 1
ATOM 670 N N . GLY A 1 89 ? 11.055 -0.957 -9.939 1.00 92.44 89 GLY A N 1
ATOM 671 C CA . GLY A 1 89 ? 10.469 0.257 -10.515 1.00 92.44 89 GLY A CA 1
ATOM 672 C C . GLY A 1 89 ? 9.028 0.104 -11.003 1.00 92.44 89 GLY A C 1
ATOM 673 O O . GLY A 1 89 ? 8.498 1.014 -11.647 1.00 92.44 89 GLY A O 1
ATOM 674 N N . TYR A 1 90 ? 8.377 -1.027 -10.720 1.00 93.25 90 TYR A N 1
ATOM 675 C CA . TYR A 1 90 ? 6.972 -1.246 -11.061 1.00 93.25 90 TYR A CA 1
ATOM 676 C C . TYR A 1 90 ? 6.006 -0.700 -10.009 1.00 93.25 90 TYR A C 1
ATOM 678 O O . TYR A 1 90 ? 6.273 -0.721 -8.805 1.00 93.25 90 TYR A O 1
ATOM 686 N N . ILE A 1 91 ? 4.840 -0.281 -10.492 1.00 94.00 91 ILE A N 1
ATOM 687 C CA . ILE A 1 91 ? 3.644 -0.017 -9.696 1.00 94.00 91 ILE A CA 1
ATOM 688 C C . ILE A 1 91 ? 2.640 -1.126 -9.976 1.00 94.00 91 ILE A C 1
ATOM 690 O O . ILE A 1 91 ? 2.456 -1.533 -11.126 1.00 94.00 91 ILE A O 1
ATOM 694 N N . PHE A 1 92 ? 1.991 -1.598 -8.921 1.00 93.75 92 PHE A N 1
ATOM 695 C CA . PHE A 1 92 ? 0.953 -2.618 -8.968 1.00 93.75 92 PHE A CA 1
ATOM 696 C C . PHE A 1 92 ? -0.338 -2.074 -8.371 1.00 93.75 92 PHE A C 1
ATOM 698 O O . PHE A 1 92 ? -0.298 -1.335 -7.386 1.00 93.75 92 PHE A O 1
ATOM 705 N N . PHE A 1 93 ? -1.456 -2.496 -8.953 1.00 94.50 93 PHE A N 1
ATOM 706 C CA . PHE A 1 93 ? -2.799 -2.260 -8.450 1.00 94.50 93 PHE A CA 1
ATOM 707 C C . PHE A 1 93 ? -3.440 -3.598 -8.126 1.00 94.50 93 PHE A C 1
ATOM 709 O O . PHE A 1 93 ? -3.477 -4.492 -8.978 1.00 94.50 93 PHE A O 1
ATOM 716 N N . TRP A 1 94 ? -3.963 -3.715 -6.914 1.00 95.12 94 TRP A N 1
ATOM 717 C CA . TRP A 1 94 ? -4.820 -4.818 -6.509 1.00 95.12 94 TRP A CA 1
ATOM 718 C C . TRP A 1 94 ? -6.222 -4.298 -6.258 1.00 95.12 94 TRP A C 1
ATOM 720 O O . TRP A 1 94 ? -6.381 -3.220 -5.692 1.00 95.12 94 TRP A O 1
A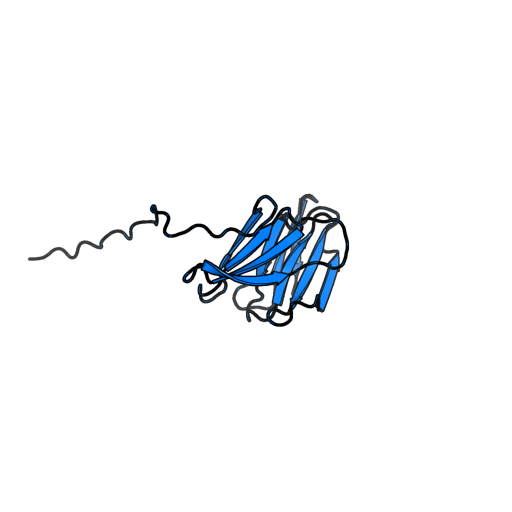TOM 730 N N . GLU A 1 95 ? -7.233 -5.069 -6.628 1.00 95.00 95 GLU A N 1
ATOM 731 C CA . GLU A 1 95 ? -8.595 -4.810 -6.161 1.00 95.00 95 GLU A CA 1
ATOM 732 C C . GLU A 1 95 ? -8.683 -5.059 -4.650 1.00 95.00 95 GLU A C 1
ATOM 734 O O . GLU A 1 95 ? -8.163 -6.059 -4.149 1.00 95.00 95 GLU A O 1
ATOM 739 N N . LEU A 1 96 ? -9.323 -4.145 -3.915 1.00 93.25 96 LEU A N 1
ATOM 740 C CA . LEU A 1 96 ? -9.347 -4.182 -2.450 1.00 93.25 96 LEU A CA 1
ATOM 741 C C . LEU A 1 96 ? -9.996 -5.468 -1.905 1.00 93.25 96 LEU A C 1
ATOM 743 O O . LEU A 1 96 ? -9.485 -6.084 -0.972 1.00 93.25 96 LEU A O 1
ATOM 747 N N . VAL A 1 97 ? -11.131 -5.882 -2.471 1.00 91.12 97 VAL A N 1
ATOM 748 C CA . VAL A 1 97 ? -11.963 -6.946 -1.885 1.00 91.12 97 VAL A CA 1
ATOM 749 C C . VAL A 1 97 ? -11.401 -8.328 -2.195 1.00 91.12 97 VAL A C 1
ATOM 751 O O . VAL A 1 97 ? -11.103 -9.105 -1.280 1.00 91.12 97 VAL A O 1
ATOM 754 N N . ASP A 1 98 ? -11.205 -8.633 -3.475 1.00 90.19 98 ASP A N 1
ATOM 755 C CA . ASP A 1 98 ? -10.811 -9.973 -3.911 1.00 90.19 98 ASP A CA 1
ATOM 756 C C . ASP A 1 98 ? -9.291 -10.169 -3.924 1.00 90.19 98 ASP A C 1
ATOM 758 O O . ASP A 1 98 ? -8.811 -11.304 -3.894 1.00 90.19 98 ASP A O 1
ATOM 762 N N . ALA A 1 99 ? -8.524 -9.075 -3.870 1.00 91.56 99 ALA A N 1
ATOM 763 C CA . ALA A 1 99 ? -7.069 -9.043 -3.972 1.00 91.56 99 ALA A CA 1
ATOM 764 C C . ALA A 1 99 ? -6.422 -9.583 -5.275 1.00 91.56 99 ALA A C 1
ATOM 766 O O . ALA A 1 99 ? -5.226 -9.905 -5.220 1.00 91.56 99 ALA A O 1
ATOM 767 N N . PRO A 1 100 ? -7.080 -9.669 -6.457 1.00 91.50 100 PRO A N 1
ATOM 768 C CA . PRO A 1 100 ? -6.349 -9.899 -7.698 1.00 91.50 100 PRO A CA 1
ATOM 769 C C . PRO A 1 100 ? -5.504 -8.675 -8.062 1.00 91.50 100 PRO A C 1
ATOM 771 O O . PRO A 1 100 ? -5.894 -7.533 -7.825 1.00 91.50 100 PRO A O 1
ATOM 774 N N . VAL A 1 101 ? -4.355 -8.912 -8.698 1.00 92.75 101 VAL A N 1
ATOM 775 C CA . VAL A 1 101 ? -3.627 -7.847 -9.402 1.00 92.75 101 VAL A CA 1
ATOM 776 C C . VAL A 1 101 ? -4.427 -7.484 -10.652 1.00 92.75 101 VAL A C 1
ATOM 778 O O . VAL A 1 101 ? -4.553 -8.313 -11.551 1.00 92.75 101 VAL A O 1
ATOM 781 N N . VAL A 1 102 ? -4.929 -6.252 -10.727 1.00 94.75 102 VAL A N 1
ATOM 782 C CA . VAL A 1 102 ? -5.737 -5.768 -11.863 1.00 94.75 102 VAL A CA 1
ATOM 783 C C . VAL A 1 102 ? -4.911 -5.001 -12.891 1.00 94.75 102 VAL A C 1
ATOM 785 O O . VAL A 1 102 ? -5.234 -4.998 -14.075 1.00 94.75 102 VAL A O 1
ATOM 788 N N . ALA A 1 103 ? -3.814 -4.375 -12.462 1.00 93.31 103 ALA A N 1
ATOM 789 C CA . ALA A 1 103 ? -2.914 -3.651 -13.349 1.00 93.31 103 ALA A CA 1
ATOM 790 C C . ALA A 1 103 ? -1.491 -3.610 -12.792 1.00 93.31 103 ALA A C 1
ATOM 792 O O . ALA A 1 103 ? -1.263 -3.645 -11.580 1.00 93.31 103 ALA A O 1
ATOM 793 N N . ARG A 1 104 ? -0.518 -3.495 -13.698 1.00 92.69 104 ARG A N 1
ATOM 794 C CA . ARG A 1 104 ? 0.864 -3.149 -13.363 1.00 92.69 104 ARG A CA 1
ATOM 795 C C . ARG A 1 104 ? 1.531 -2.422 -14.517 1.00 92.69 104 ARG A C 1
ATOM 797 O O . ARG A 1 104 ? 1.255 -2.725 -15.676 1.00 92.69 104 ARG A O 1
ATOM 804 N N . PHE A 1 105 ? 2.461 -1.533 -14.206 1.00 95.12 105 PHE A N 1
ATOM 805 C CA . PHE A 1 105 ? 3.307 -0.891 -15.209 1.00 95.12 105 PHE A CA 1
ATOM 806 C C . PHE A 1 105 ? 4.653 -0.488 -14.608 1.00 95.12 105 PHE A C 1
ATOM 808 O O . PHE A 1 105 ? 4.781 -0.326 -13.393 1.00 95.12 105 PHE A O 1
ATOM 815 N N . ARG A 1 106 ? 5.667 -0.326 -15.464 1.00 94.75 106 ARG A N 1
ATOM 816 C CA . ARG A 1 106 ? 6.982 0.161 -15.044 1.00 94.75 106 ARG A CA 1
ATOM 817 C C . ARG A 1 106 ? 6.955 1.683 -14.950 1.00 94.75 106 ARG A C 1
ATOM 819 O O . ARG A 1 106 ? 6.942 2.365 -15.971 1.00 94.75 106 ARG A O 1
ATOM 826 N N . ALA A 1 107 ? 6.933 2.204 -13.728 1.00 96.00 107 ALA A N 1
ATOM 827 C CA . ALA A 1 107 ? 6.923 3.637 -13.462 1.00 96.00 107 ALA A CA 1
ATOM 828 C C . ALA A 1 107 ? 8.326 4.241 -13.529 1.00 96.00 107 ALA A C 1
ATOM 830 O O . ALA A 1 107 ? 8.479 5.347 -14.036 1.00 96.00 107 ALA A O 1
ATOM 831 N N . HIS A 1 108 ? 9.334 3.513 -13.047 1.00 97.00 108 HIS A N 1
ATOM 832 C CA . HIS A 1 108 ? 10.690 4.009 -12.823 1.00 97.00 108 HIS A CA 1
ATOM 833 C C . HIS A 1 108 ? 11.762 3.035 -13.335 1.00 97.00 108 HIS A C 1
ATOM 835 O O . HIS A 1 108 ? 11.492 1.857 -13.602 1.00 97.00 108 HIS A O 1
ATOM 841 N N . SER A 1 109 ? 12.992 3.527 -13.512 1.00 96.31 109 SER A N 1
ATOM 842 C CA . SER A 1 109 ? 14.131 2.675 -13.898 1.00 96.31 109 SER A CA 1
ATOM 843 C C . SER A 1 109 ? 14.758 1.949 -12.703 1.00 96.31 109 SER A C 1
ATOM 845 O O . SER A 1 109 ? 15.458 0.960 -12.914 1.00 96.31 109 SER A O 1
ATOM 847 N N . SER A 1 110 ? 14.460 2.398 -11.479 1.00 94.88 110 SER A N 1
ATOM 848 C CA . SER A 1 110 ? 14.953 1.868 -10.203 1.00 94.88 110 SER A CA 1
ATOM 849 C C . SER A 1 110 ? 13.831 1.808 -9.151 1.00 94.88 110 SER A C 1
ATOM 851 O O . SER A 1 110 ? 12.675 2.108 -9.449 1.00 94.88 110 SER A O 1
ATOM 853 N N . VAL A 1 111 ? 14.181 1.448 -7.915 1.00 92.94 111 VAL A N 1
ATOM 854 C CA . VAL A 1 111 ? 13.296 1.270 -6.751 1.00 92.94 111 VAL A CA 1
ATOM 855 C C . VAL A 1 111 ? 12.302 2.417 -6.609 1.00 92.94 111 VAL A C 1
ATOM 857 O O . VAL A 1 111 ? 12.714 3.575 -6.516 1.00 92.94 111 VAL A O 1
ATOM 860 N N . VAL A 1 112 ? 11.005 2.108 -6.543 1.00 94.69 112 VAL A N 1
ATOM 861 C CA . VAL A 1 112 ? 9.978 3.078 -6.131 1.00 94.69 112 VAL A CA 1
ATOM 862 C C . VAL A 1 112 ? 10.064 3.247 -4.620 1.00 94.69 112 VAL A C 1
ATOM 864 O O . VAL A 1 112 ? 9.933 2.269 -3.890 1.00 94.69 112 VAL A O 1
ATOM 867 N N . THR A 1 113 ? 10.293 4.467 -4.143 1.00 94.75 113 THR A N 1
ATOM 868 C CA . THR A 1 113 ? 10.530 4.746 -2.718 1.00 94.75 113 THR A CA 1
ATOM 869 C C . THR A 1 113 ? 9.307 5.291 -2.001 1.00 94.75 113 THR A C 1
ATOM 871 O O . THR A 1 113 ? 9.158 5.034 -0.810 1.00 94.75 113 THR A O 1
ATOM 874 N N . SER A 1 114 ? 8.428 6.016 -2.695 1.00 95.12 114 SER A N 1
ATOM 875 C CA . SER A 1 114 ? 7.167 6.489 -2.125 1.00 95.12 114 SER A CA 1
ATOM 876 C C . SER A 1 114 ? 6.077 6.635 -3.179 1.00 95.12 114 SER A C 1
ATOM 878 O O . SER A 1 114 ? 6.351 6.839 -4.368 1.00 95.12 114 SER A O 1
ATOM 880 N N . ILE A 1 115 ? 4.832 6.511 -2.721 1.00 95.88 115 ILE A N 1
ATOM 881 C CA . ILE A 1 115 ? 3.622 6.662 -3.522 1.00 95.88 115 ILE A CA 1
ATOM 882 C C . ILE A 1 115 ? 2.639 7.539 -2.752 1.00 95.88 115 ILE A C 1
ATOM 884 O O . ILE A 1 115 ? 2.371 7.303 -1.576 1.00 95.88 115 ILE A O 1
ATOM 888 N N . SER A 1 116 ? 2.067 8.533 -3.428 1.00 95.50 116 SER A N 1
ATOM 889 C CA . SER A 1 116 ? 1.020 9.384 -2.864 1.00 95.50 116 SER A CA 1
ATOM 890 C C . SER A 1 116 ? -0.129 9.529 -3.850 1.00 95.50 116 SER A C 1
ATOM 892 O O . SER A 1 116 ? 0.030 10.148 -4.905 1.00 95.50 116 SER A O 1
ATOM 894 N N . TYR A 1 117 ? -1.280 8.942 -3.521 1.00 94.88 117 TYR A N 1
ATOM 895 C CA . TYR A 1 117 ? -2.510 9.109 -4.289 1.00 94.88 117 TYR A CA 1
ATOM 896 C C . TYR A 1 117 ? -3.229 10.383 -3.848 1.00 94.88 117 TYR A C 1
ATOM 898 O O . TYR A 1 117 ? -3.340 10.673 -2.654 1.00 94.88 117 TYR A O 1
ATOM 906 N N . HIS A 1 118 ? -3.721 11.164 -4.803 1.00 94.31 118 HIS A N 1
ATOM 907 C CA . HIS A 1 118 ? -4.455 12.379 -4.485 1.00 94.31 118 HIS A CA 1
ATOM 908 C C . HIS A 1 118 ? -5.771 12.020 -3.780 1.00 94.31 118 HIS A C 1
ATOM 910 O O . HIS A 1 118 ? -6.490 11.145 -4.251 1.00 94.31 118 HIS A O 1
ATOM 916 N N . PRO A 1 119 ? -6.166 12.717 -2.701 1.00 89.38 119 PRO A N 1
ATOM 917 C CA . PRO A 1 119 ? -7.313 12.307 -1.895 1.00 89.38 119 PRO A CA 1
ATOM 918 C C . PRO A 1 119 ? -8.638 12.322 -2.666 1.00 89.38 119 PRO A C 1
ATOM 920 O O . PRO A 1 119 ? -9.518 11.529 -2.363 1.00 89.38 119 PRO A O 1
ATOM 923 N N . THR A 1 120 ? -8.834 13.233 -3.625 1.00 91.06 120 THR A N 1
ATOM 924 C CA . THR A 1 120 ? -10.121 13.386 -4.345 1.00 91.06 120 THR A CA 1
ATOM 925 C C . THR A 1 120 ? -10.059 13.205 -5.859 1.00 91.06 120 THR A C 1
ATOM 927 O O . THR A 1 120 ? -11.101 13.202 -6.503 1.00 91.06 120 THR A O 1
ATOM 930 N N . LYS A 1 121 ? -8.873 13.070 -6.452 1.00 93.31 121 LYS A N 1
ATOM 931 C CA . LYS A 1 121 ? -8.695 13.044 -7.910 1.00 93.31 121 LYS A CA 1
ATOM 932 C C . LYS A 1 121 ? -8.013 11.733 -8.258 1.00 93.31 121 LYS A C 1
ATOM 934 O O . LYS A 1 121 ? -7.189 11.270 -7.476 1.00 93.31 121 LYS A O 1
ATOM 939 N N . ALA A 1 122 ? -8.335 11.175 -9.419 1.00 92.88 122 ALA A N 1
ATOM 940 C CA . ALA A 1 122 ? -7.668 9.989 -9.944 1.00 92.88 122 ALA A CA 1
ATOM 941 C C . ALA A 1 122 ? -6.273 10.362 -10.472 1.00 92.88 122 ALA A C 1
ATOM 943 O O . ALA A 1 122 ? -6.023 10.369 -11.668 1.00 92.88 122 ALA A O 1
ATOM 944 N N . CYS A 1 123 ? -5.380 10.782 -9.578 1.00 94.50 123 CYS A N 1
ATOM 945 C CA . CYS A 1 123 ? -4.000 11.091 -9.909 1.00 94.50 123 CYS A CA 1
ATOM 946 C C . CYS A 1 123 ? -3.070 10.717 -8.759 1.00 94.50 123 CYS A C 1
ATOM 948 O O . CYS A 1 123 ? -3.479 10.628 -7.599 1.00 94.50 123 CYS A O 1
ATOM 950 N N . MET A 1 124 ? -1.805 10.485 -9.087 1.00 96.56 124 MET A N 1
ATOM 951 C CA . MET A 1 124 ? -0.828 9.953 -8.146 1.00 96.56 124 MET A CA 1
ATOM 952 C C . MET A 1 124 ? 0.569 10.489 -8.429 1.00 96.56 124 MET A C 1
ATOM 954 O O . MET A 1 124 ? 0.929 10.769 -9.572 1.00 96.56 124 MET A O 1
ATOM 958 N N . LEU A 1 125 ? 1.368 10.585 -7.373 1.00 97.94 125 LEU A N 1
ATOM 959 C CA . LEU A 1 125 ? 2.793 10.874 -7.425 1.00 97.94 125 LEU A CA 1
ATOM 960 C C . LEU A 1 125 ? 3.588 9.629 -7.045 1.00 97.94 125 LEU A C 1
ATOM 962 O O . LEU A 1 125 ? 3.236 8.932 -6.092 1.00 97.94 125 LEU A O 1
ATOM 966 N N . THR A 1 126 ? 4.682 9.383 -7.757 1.00 98.00 126 THR A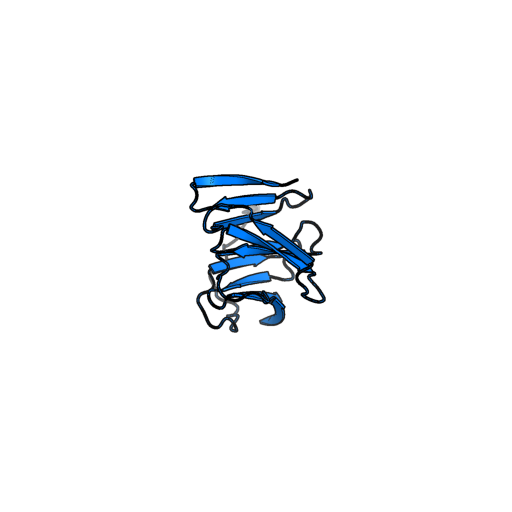 N 1
ATOM 967 C CA . THR A 1 126 ? 5.659 8.344 -7.414 1.00 98.00 126 THR A CA 1
ATOM 968 C C . THR A 1 126 ? 7.056 8.940 -7.372 1.00 98.00 126 THR A C 1
ATOM 970 O O . THR A 1 126 ? 7.386 9.791 -8.196 1.00 98.00 126 THR A O 1
ATOM 973 N N . SER A 1 127 ? 7.882 8.499 -6.429 1.00 97.88 127 SER A N 1
ATOM 974 C CA . SER A 1 127 ? 9.302 8.859 -6.348 1.00 97.88 127 SER A CA 1
ATOM 975 C C . SER A 1 127 ? 10.188 7.618 -6.404 1.00 97.88 127 SER A C 1
ATOM 977 O O . SER A 1 127 ? 9.753 6.512 -6.067 1.00 97.88 127 SER A O 1
ATOM 979 N N . SER A 1 128 ? 11.437 7.785 -6.844 1.00 97.62 128 SER A N 1
ATOM 980 C CA . SER A 1 128 ? 12.372 6.671 -7.004 1.00 97.62 128 SER A CA 1
ATOM 981 C C . SER A 1 128 ? 13.820 7.041 -6.693 1.00 97.62 128 SER A C 1
ATOM 983 O O . SER A 1 128 ? 14.224 8.202 -6.751 1.00 97.62 128 SER A O 1
ATOM 985 N N . VAL A 1 129 ? 14.620 6.009 -6.407 1.00 96.56 129 VAL A N 1
ATOM 986 C CA . VAL A 1 129 ? 16.090 6.080 -6.352 1.00 96.56 129 VAL A CA 1
ATOM 987 C C . VAL A 1 129 ? 16.694 6.554 -7.683 1.00 96.56 129 VAL A C 1
ATOM 989 O O . VAL A 1 129 ? 17.815 7.051 -7.692 1.00 96.56 129 VAL A O 1
ATOM 992 N N . ASP A 1 130 ? 15.960 6.476 -8.799 1.00 97.38 130 ASP A N 1
ATOM 993 C CA . ASP A 1 130 ? 16.389 7.040 -10.089 1.00 97.38 130 ASP A CA 1
ATOM 994 C C . ASP A 1 130 ? 16.481 8.582 -10.114 1.00 97.38 130 ASP A C 1
ATOM 996 O O . ASP A 1 130 ? 16.878 9.160 -11.125 1.00 97.38 130 ASP A O 1
ATOM 1000 N N . GLY A 1 131 ? 16.137 9.247 -9.006 1.00 97.44 131 GLY A N 1
ATOM 1001 C CA . GLY A 1 131 ? 16.232 10.695 -8.842 1.00 97.44 131 GLY A CA 1
ATOM 1002 C C . GLY A 1 131 ? 15.032 11.461 -9.394 1.00 97.44 131 GLY A C 1
ATOM 1003 O O . GLY A 1 131 ? 15.048 12.692 -9.382 1.00 97.44 131 GLY A O 1
ATOM 1004 N N . SER A 1 132 ? 13.992 10.768 -9.867 1.00 98.25 132 SER A N 1
ATOM 1005 C CA . SER A 1 132 ? 12.797 11.393 -10.432 1.00 98.25 132 SER A CA 1
ATOM 1006 C C . SER A 1 132 ? 11.567 11.272 -9.533 1.00 98.25 132 SER A C 1
ATOM 1008 O O . SER A 1 132 ? 11.382 10.309 -8.783 1.00 98.25 132 SER A O 1
ATOM 1010 N N . ILE A 1 133 ? 10.691 12.270 -9.663 1.00 98.38 133 ILE A N 1
ATOM 1011 C CA . ILE A 1 133 ? 9.292 12.209 -9.240 1.00 98.38 133 ILE A CA 1
ATOM 1012 C C . ILE A 1 133 ? 8.451 12.198 -10.514 1.00 98.38 133 ILE A C 1
ATOM 1014 O O . ILE A 1 133 ? 8.701 12.985 -11.428 1.00 98.38 133 ILE A O 1
ATOM 1018 N N . ARG A 1 134 ? 7.461 11.311 -10.587 1.00 98.38 134 ARG A N 1
ATOM 1019 C CA . ARG A 1 134 ? 6.545 11.199 -11.726 1.00 98.38 134 ARG A CA 1
ATOM 1020 C C . ARG A 1 134 ? 5.111 11.442 -11.285 1.00 98.38 134 ARG A C 1
ATOM 1022 O O . ARG A 1 134 ? 4.723 11.077 -10.177 1.00 98.38 134 ARG A O 1
ATOM 1029 N N . VAL A 1 135 ? 4.350 12.076 -12.172 1.00 98.12 135 VAL A N 1
ATOM 1030 C CA . VAL A 1 135 ? 2.935 12.406 -11.991 1.00 98.12 135 VAL A CA 1
ATOM 1031 C C . VAL A 1 135 ? 2.117 11.538 -12.940 1.00 98.12 135 VAL A C 1
ATOM 1033 O O . VAL A 1 135 ? 2.449 11.444 -14.120 1.00 98.12 135 VAL A O 1
ATOM 1036 N N . TRP A 1 136 ? 1.056 10.929 -12.424 1.00 97.06 136 TRP A N 1
ATOM 1037 C CA . TRP A 1 136 ? 0.145 10.047 -13.154 1.00 97.06 136 TRP A CA 1
ATOM 1038 C C . TRP A 1 136 ? -1.277 10.600 -13.043 1.00 97.06 136 TRP A C 1
ATOM 1040 O O . TRP A 1 136 ? -1.665 11.022 -11.952 1.00 97.06 136 TRP A O 1
ATOM 1050 N N . THR A 1 137 ? -2.033 10.608 -14.142 1.00 92.81 137 THR A N 1
ATOM 1051 C CA . THR A 1 137 ? -3.408 11.137 -14.258 1.00 92.81 137 THR A CA 1
ATOM 1052 C C . THR A 1 137 ? -4.255 10.251 -15.149 1.00 92.81 137 THR A C 1
ATOM 1054 O O . THR A 1 137 ? -3.648 9.662 -16.073 1.00 92.81 137 THR A O 1
#

InterPro domains:
  IPR001680 WD40 repeat [PF00400] (16-51)
  IPR001680 WD40 repeat [PF00400] (57-94)
  IPR001680 WD40 repeat [PF00400] (102-136)
  IPR001680 WD40 repeat [PS50082] (19-60)
  IPR001680 WD40 repeat [PS50082] (105-137)
  IPR001680 WD40 repeat [SM00320] (12-51)
  IPR001680 WD40 repeat [SM00320] (54-95)
  IPR001680 WD40 repeat [SM00320] (98-137)
  IPR015943 WD40/YVTN repeat-like-containing domain superfamily [G3DSA:2.130.10.10] (6-137)
  IPR036322 WD40-repeat-containing domain superfamily [SSF50978] (16-136)
  IPR051980 WD repeat domain-containing protein MORG1 [PTHR22842] (57-136)

pLDDT: mean 89.02, std 12.22, range [42.97, 98.38]